Protein AF-A0A9E5FVY6-F1 (afdb_monomer)

Secondary structure (DSSP, 8-state):
---HHHHHHHHHHHHHHHHHHHHHHHHHS---TTS-HHHHHHHHHHHHHHHHHHHHT----TTT-HHHHHHHHHHHHHHHH-----SSHHHHHHHHHHHHHS-HHHHHHHHHHHH-

Foldseek 3Di:
DDDLVCLVVVVVVVVVVVVVVVVVCVVVPDPDDPPCPPVVVVVVVVVLVCQLCSQLQHDQDCVRCVVLVVLLVLLVCCLVPNQDDDPPRVVSVLSNVCSVPHDSSVSSSVVSNVVD

Sequence (116 aa):
MFDAALYGSVYVYFVFSITLISLFIYLNGSAGASAPNSYNKLMLWASALFIIFYLGTRPISGQYFVDMATYAYMFDQAVITGFHSSPDWAFAWLVEFMAKFFSVEFFFLACTALYI

Mean predicted aligned error: 6.19 Å

Structure (mmCIF, N/CA/C/O backbone):
data_AF-A0A9E5FVY6-F1
#
_entry.id   AF-A0A9E5FVY6-F1
#
loop_
_atom_site.group_PDB
_atom_site.id
_atom_site.type_symbol
_atom_site.label_atom_id
_atom_site.label_alt_id
_atom_site.label_comp_id
_atom_site.label_asym_id
_atom_site.label_entity_id
_atom_site.label_seq_id
_atom_site.pdbx_PDB_ins_code
_atom_site.Cartn_x
_atom_site.Cartn_y
_atom_site.Cartn_z
_atom_site.occupancy
_atom_site.B_iso_or_equiv
_atom_site.auth_seq_id
_atom_site.auth_comp_id
_atom_site.auth_asym_id
_atom_site.auth_atom_id
_atom_site.pdbx_PDB_model_num
ATOM 1 N N . MET A 1 1 ? -12.352 6.930 -3.612 1.00 62.69 1 MET A N 1
ATOM 2 C CA . MET A 1 1 ? -11.893 5.535 -3.443 1.00 62.69 1 MET A CA 1
ATOM 3 C C . MET A 1 1 ? -12.203 4.797 -4.737 1.00 62.69 1 MET A C 1
ATOM 5 O O . MET A 1 1 ? -13.301 4.994 -5.246 1.00 62.69 1 MET A O 1
ATOM 9 N N . PHE A 1 2 ? -11.250 4.068 -5.327 1.00 70.88 2 PHE A N 1
ATOM 10 C CA . PHE A 1 2 ? -11.523 3.275 -6.536 1.00 70.88 2 PHE A CA 1
ATOM 11 C C . PHE A 1 2 ? -12.458 2.108 -6.199 1.00 70.88 2 PHE A C 1
ATOM 13 O O . PHE A 1 2 ? -12.476 1.643 -5.059 1.00 70.88 2 PHE A O 1
ATOM 20 N N . ASP A 1 3 ? -13.221 1.634 -7.183 1.00 83.88 3 ASP A N 1
ATOM 21 C CA . ASP A 1 3 ? -14.002 0.406 -7.030 1.00 83.88 3 ASP A CA 1
ATOM 22 C C . ASP A 1 3 ? -13.054 -0.766 -6.732 1.00 83.88 3 ASP A C 1
ATOM 24 O O . ASP A 1 3 ? -12.051 -0.952 -7.426 1.00 83.88 3 ASP A O 1
ATOM 28 N N . ALA A 1 4 ? -13.371 -1.551 -5.700 1.00 84.69 4 ALA A N 1
ATOM 29 C CA . ALA A 1 4 ? -12.597 -2.714 -5.280 1.00 84.69 4 ALA A CA 1
ATOM 30 C C . ALA A 1 4 ? -12.354 -3.694 -6.439 1.00 84.69 4 ALA A C 1
ATOM 32 O O . ALA A 1 4 ? -11.264 -4.258 -6.547 1.00 84.69 4 ALA A O 1
ATOM 33 N N . ALA A 1 5 ? -13.321 -3.830 -7.353 1.00 87.69 5 ALA A N 1
ATOM 34 C CA . ALA A 1 5 ? -13.202 -4.697 -8.522 1.00 87.69 5 ALA A CA 1
ATOM 35 C C . ALA A 1 5 ? -12.109 -4.241 -9.512 1.00 87.69 5 ALA A C 1
ATOM 37 O O . ALA A 1 5 ? -11.542 -5.063 -10.232 1.00 87.69 5 ALA A O 1
ATOM 38 N N . LEU A 1 6 ? -11.775 -2.946 -9.544 1.00 89.56 6 LEU A N 1
ATOM 39 C CA . LEU A 1 6 ? -10.790 -2.385 -10.475 1.00 89.56 6 LEU A CA 1
ATOM 40 C C . LEU A 1 6 ? -9.344 -2.532 -9.993 1.00 89.56 6 LEU A C 1
ATOM 42 O O . LEU A 1 6 ? -8.427 -2.419 -10.808 1.00 89.56 6 LEU A O 1
ATOM 46 N N . TYR A 1 7 ? -9.118 -2.809 -8.705 1.00 89.25 7 TYR A N 1
ATOM 47 C CA . TYR A 1 7 ? -7.771 -2.922 -8.138 1.00 89.25 7 TYR A CA 1
ATOM 48 C C . TYR A 1 7 ? -6.946 -3.990 -8.864 1.00 89.25 7 TYR A C 1
ATOM 50 O O . TYR A 1 7 ? -5.839 -3.703 -9.321 1.00 89.25 7 TYR A O 1
ATOM 58 N N . GLY A 1 8 ? -7.512 -5.184 -9.075 1.00 89.00 8 GLY A N 1
ATOM 59 C CA . GLY A 1 8 ? -6.837 -6.263 -9.803 1.00 89.00 8 GLY A CA 1
ATOM 60 C C . GLY A 1 8 ? -6.352 -5.826 -11.190 1.00 89.00 8 GLY A C 1
ATOM 61 O O . GLY A 1 8 ? -5.183 -6.016 -11.525 1.00 89.00 8 GLY A O 1
ATOM 62 N N . SER A 1 9 ? -7.215 -5.160 -11.959 1.00 92.81 9 SER A N 1
ATOM 63 C CA . SER A 1 9 ? -6.871 -4.641 -13.288 1.00 92.81 9 SER A CA 1
ATOM 64 C C . SER A 1 9 ? -5.776 -3.576 -13.228 1.00 92.81 9 SER A C 1
ATOM 66 O O . SER A 1 9 ? -4.823 -3.637 -14.003 1.00 92.81 9 SER A O 1
ATOM 68 N N . VAL A 1 10 ? -5.864 -2.629 -12.286 1.00 91.81 10 VAL A N 1
ATOM 69 C CA . VAL A 1 10 ? -4.852 -1.575 -12.094 1.00 91.81 10 VAL A CA 1
ATOM 70 C C . VAL A 1 10 ? -3.480 -2.178 -11.790 1.00 91.81 10 VAL A C 1
ATOM 72 O O . VAL A 1 10 ? -2.486 -1.770 -12.390 1.00 91.81 10 VAL A O 1
ATOM 75 N N . TYR A 1 11 ? -3.421 -3.184 -10.914 1.00 91.94 11 TYR A N 1
ATOM 76 C CA . TYR A 1 11 ? -2.178 -3.889 -10.604 1.00 91.94 11 TYR A CA 1
ATOM 77 C C . TYR A 1 11 ? -1.583 -4.577 -11.835 1.00 91.94 11 TYR A C 1
ATOM 79 O O . TYR A 1 11 ? -0.399 -4.401 -12.126 1.00 91.94 11 TYR A O 1
ATOM 87 N N . VAL A 1 12 ? -2.400 -5.317 -12.591 1.00 93.88 12 VAL A N 1
ATOM 88 C CA . VAL A 1 12 ? -1.933 -6.015 -13.797 1.00 93.88 12 VAL A CA 1
ATOM 89 C C . VAL A 1 12 ? -1.418 -5.023 -14.836 1.00 93.88 12 VAL A C 1
ATOM 91 O O . VAL A 1 12 ? -0.328 -5.224 -15.367 1.00 93.88 12 VAL A O 1
ATOM 94 N N . TYR A 1 13 ? -2.139 -3.93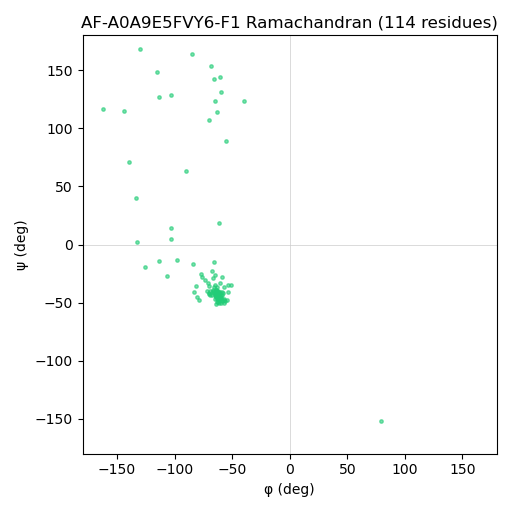0 -15.100 1.00 95.25 13 TYR A N 1
ATOM 95 C CA . TYR A 1 13 ? -1.691 -2.917 -16.059 1.00 95.25 13 TYR A CA 1
ATOM 96 C C . TYR A 1 13 ? -0.398 -2.228 -15.627 1.00 95.25 13 TYR A C 1
ATOM 98 O O . TYR A 1 13 ? 0.455 -1.957 -16.474 1.00 95.25 13 TYR A O 1
ATOM 106 N N . PHE A 1 14 ? -0.208 -1.991 -14.330 1.00 93.88 14 PHE A N 1
ATOM 107 C CA . PHE A 1 14 ? 1.036 -1.438 -13.805 1.00 93.88 14 PHE A CA 1
ATOM 108 C C . PHE A 1 14 ? 2.223 -2.389 -14.022 1.00 93.88 14 PHE A C 1
ATOM 110 O O . PHE A 1 14 ? 3.225 -1.997 -14.623 1.00 93.88 14 PHE A O 1
ATOM 117 N N . VAL A 1 15 ? 2.091 -3.657 -13.619 1.00 93.81 15 VAL A N 1
ATOM 118 C CA . VAL A 1 15 ? 3.139 -4.679 -13.807 1.00 93.81 15 VAL A CA 1
ATOM 119 C C . VAL A 1 15 ? 3.438 -4.895 -15.291 1.00 93.81 15 VAL A C 1
ATOM 121 O O . VAL A 1 15 ? 4.601 -4.969 -15.696 1.00 93.81 15 VAL A O 1
ATOM 124 N N . PHE A 1 16 ? 2.398 -4.942 -16.124 1.00 95.69 16 PHE A N 1
ATOM 125 C CA . PHE A 1 16 ? 2.541 -5.076 -17.569 1.00 95.69 16 PHE A CA 1
ATOM 126 C C . PHE A 1 16 ? 3.285 -3.883 -18.177 1.00 95.69 16 PHE A C 1
ATOM 128 O O . PHE A 1 16 ? 4.194 -4.074 -18.983 1.00 95.69 16 PHE A O 1
ATOM 135 N N . SER A 1 17 ? 2.984 -2.661 -17.731 1.00 93.00 17 SER A N 1
ATOM 136 C CA . SER A 1 17 ? 3.687 -1.449 -18.171 1.00 93.00 17 SER A CA 1
ATOM 137 C C . SER A 1 17 ? 5.170 -1.486 -17.796 1.00 93.00 17 SER A C 1
ATOM 139 O O . SER A 1 17 ? 6.015 -1.252 -18.657 1.00 93.00 17 SER A O 1
ATOM 141 N N . ILE A 1 18 ? 5.511 -1.857 -16.554 1.00 91.69 18 ILE A N 1
ATOM 142 C CA . ILE A 1 18 ? 6.913 -2.040 -16.128 1.00 91.69 18 ILE A CA 1
ATOM 143 C C . ILE A 1 18 ? 7.614 -3.085 -16.998 1.00 91.69 18 ILE A C 1
ATOM 145 O O . ILE A 1 18 ? 8.760 -2.888 -17.404 1.00 91.69 18 ILE A O 1
ATOM 149 N N . THR A 1 19 ? 6.929 -4.185 -17.306 1.00 91.88 19 THR A N 1
ATOM 150 C CA . THR A 1 19 ? 7.472 -5.258 -18.145 1.00 91.88 19 THR A CA 1
ATOM 151 C C . THR A 1 19 ? 7.765 -4.760 -19.560 1.00 91.88 19 THR A C 1
ATOM 153 O O . THR A 1 19 ? 8.868 -4.971 -20.059 1.00 91.88 19 THR A O 1
ATOM 156 N N . LEU A 1 20 ? 6.829 -4.040 -20.188 1.00 93.56 20 LEU A N 1
ATOM 157 C CA . LEU A 1 20 ? 7.017 -3.469 -21.525 1.00 93.56 20 LEU A CA 1
ATOM 158 C C . LEU A 1 20 ? 8.128 -2.417 -21.563 1.00 93.56 20 LEU A C 1
ATOM 160 O O . LEU A 1 20 ? 8.928 -2.423 -22.495 1.00 93.56 20 LEU A O 1
ATOM 164 N N . ILE A 1 21 ? 8.213 -1.545 -20.555 1.00 89.31 21 ILE A N 1
ATOM 165 C CA . ILE A 1 21 ? 9.283 -0.542 -20.449 1.00 89.31 21 ILE A CA 1
ATOM 166 C C . ILE A 1 21 ? 10.637 -1.236 -20.284 1.00 89.31 21 ILE A C 1
ATOM 168 O O . ILE A 1 21 ? 11.597 -0.892 -20.970 1.00 89.31 21 ILE A O 1
ATOM 172 N N . SER A 1 22 ? 10.708 -2.257 -19.430 1.00 87.00 22 SER A N 1
ATOM 173 C CA . SER A 1 22 ? 11.935 -3.027 -19.209 1.00 87.00 22 SER A CA 1
ATOM 174 C C . SER A 1 22 ? 12.366 -3.769 -20.474 1.00 87.00 22 SER A C 1
ATOM 176 O O . SER A 1 22 ? 13.547 -3.756 -20.816 1.00 87.00 22 SER A O 1
ATOM 178 N N . LEU A 1 23 ? 11.415 -4.351 -21.211 1.00 88.31 23 LEU A N 1
ATOM 179 C CA . LEU A 1 23 ? 11.666 -4.976 -22.508 1.00 88.31 23 LEU A CA 1
ATOM 180 C C . LEU A 1 23 ? 12.138 -3.948 -23.542 1.00 88.31 23 LEU A C 1
ATOM 182 O O . LEU A 1 23 ? 13.113 -4.194 -24.243 1.00 88.31 23 LEU A O 1
ATOM 186 N N . PHE A 1 24 ? 11.491 -2.787 -23.627 1.00 87.69 24 PHE A N 1
ATOM 187 C CA . PHE A 1 24 ? 11.888 -1.721 -24.544 1.00 87.69 24 PHE A CA 1
ATOM 188 C C . PHE A 1 24 ? 13.318 -1.246 -24.265 1.00 87.69 24 PHE A C 1
ATOM 190 O O . PHE A 1 24 ? 14.119 -1.138 -25.193 1.00 87.69 24 PHE A O 1
ATOM 197 N N . ILE A 1 25 ? 13.664 -1.014 -22.997 1.00 84.25 25 ILE A N 1
ATOM 198 C CA . ILE A 1 25 ? 15.019 -0.627 -22.584 1.00 84.25 25 ILE A CA 1
ATOM 199 C C . ILE A 1 25 ? 16.020 -1.734 -22.904 1.00 84.25 25 ILE A C 1
ATOM 201 O O . ILE A 1 25 ? 17.105 -1.435 -23.390 1.00 84.25 25 ILE A O 1
ATOM 205 N N . TYR A 1 26 ? 15.656 -2.999 -22.690 1.00 83.25 26 TYR A N 1
ATOM 206 C CA . TYR A 1 26 ? 16.496 -4.141 -23.047 1.00 83.25 26 TYR A CA 1
ATOM 207 C C . TYR A 1 26 ? 16.753 -4.238 -24.560 1.00 83.25 26 TYR A C 1
ATOM 209 O O . TYR A 1 26 ? 17.875 -4.502 -24.976 1.00 83.25 26 TYR A O 1
ATOM 217 N N . LEU A 1 27 ? 15.735 -3.999 -25.392 1.00 85.12 27 LEU A N 1
ATOM 218 C CA . LEU A 1 27 ? 15.856 -4.071 -26.852 1.00 85.12 27 LEU A CA 1
ATOM 219 C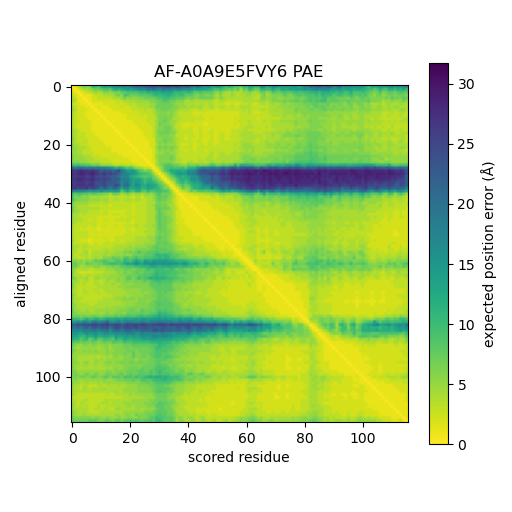 C . LEU A 1 27 ? 16.626 -2.882 -27.453 1.00 85.12 27 LEU A C 1
ATOM 221 O O . LEU A 1 27 ? 17.277 -3.044 -28.481 1.00 85.12 27 LEU A O 1
ATOM 225 N N . ASN A 1 28 ? 16.553 -1.697 -26.835 1.00 82.38 28 ASN A N 1
ATOM 226 C CA . ASN A 1 28 ? 17.205 -0.470 -27.321 1.00 82.38 28 ASN A CA 1
ATOM 227 C C . ASN A 1 28 ? 18.549 -0.169 -26.633 1.00 82.38 28 ASN A C 1
ATOM 229 O O . ASN A 1 28 ? 19.291 0.702 -27.086 1.00 82.38 28 ASN A O 1
ATOM 233 N N . GLY A 1 29 ? 18.855 -0.843 -25.524 1.00 69.88 29 GLY A N 1
ATOM 234 C CA . GLY A 1 29 ? 20.022 -0.606 -24.682 1.00 69.88 29 GLY A CA 1
ATOM 235 C C . GLY A 1 29 ? 20.989 -1.783 -24.714 1.00 69.88 29 GLY A C 1
ATOM 236 O O . GLY A 1 29 ? 20.612 -2.920 -24.455 1.00 69.88 29 GLY A O 1
ATOM 237 N N . SER A 1 30 ? 22.251 -1.486 -25.022 1.00 56.22 30 SER A N 1
ATOM 238 C CA . SER A 1 30 ? 23.365 -2.423 -25.173 1.00 56.22 30 SER A CA 1
ATOM 239 C C . SER A 1 30 ? 23.372 -3.546 -24.132 1.00 56.22 30 SER A C 1
ATOM 241 O O . SER A 1 30 ? 23.469 -3.293 -22.931 1.00 56.22 30 SER A O 1
ATOM 243 N N . ALA A 1 31 ? 23.369 -4.794 -24.607 1.00 54.94 31 ALA A N 1
ATOM 244 C CA . ALA A 1 31 ? 23.772 -5.969 -23.845 1.00 54.94 31 ALA A CA 1
ATOM 245 C C . ALA A 1 31 ? 25.199 -5.763 -23.296 1.00 54.94 31 ALA A C 1
ATOM 247 O O . ALA A 1 31 ? 26.192 -6.050 -23.959 1.00 54.94 31 ALA A O 1
ATOM 248 N N . GLY A 1 32 ? 25.314 -5.186 -22.103 1.00 52.38 32 GLY A N 1
ATOM 249 C CA . GLY A 1 32 ? 26.587 -4.822 -21.494 1.00 52.38 32 GLY A CA 1
ATOM 250 C C . GLY A 1 32 ? 26.395 -4.612 -20.001 1.00 52.38 32 GLY A C 1
ATOM 251 O O . GLY A 1 32 ? 25.645 -3.736 -19.579 1.00 52.38 32 GLY A O 1
ATOM 252 N N . ALA A 1 33 ? 27.052 -5.458 -19.213 1.00 55.00 33 ALA A N 1
ATOM 253 C CA . ALA A 1 33 ? 26.804 -5.778 -17.805 1.00 55.00 33 ALA A CA 1
ATOM 254 C C . ALA A 1 33 ? 26.930 -4.634 -16.765 1.00 55.00 33 ALA A C 1
ATOM 256 O O . ALA A 1 33 ? 27.067 -4.904 -15.575 1.00 55.00 33 ALA A O 1
ATOM 257 N N . SER A 1 34 ? 26.879 -3.363 -17.163 1.00 54.91 34 SER A N 1
ATOM 258 C CA . SER A 1 34 ? 27.137 -2.211 -16.286 1.00 54.91 34 SER A CA 1
ATOM 259 C C . SER A 1 34 ? 26.105 -1.075 -16.383 1.00 54.91 34 SER A C 1
ATOM 261 O O . SER A 1 34 ? 26.238 -0.081 -15.670 1.00 54.91 34 SER A O 1
ATOM 263 N N . ALA A 1 35 ? 25.051 -1.213 -17.202 1.00 55.91 35 ALA A N 1
ATOM 264 C CA . ALA A 1 35 ? 24.203 -0.089 -17.611 1.00 55.91 35 ALA A CA 1
ATOM 265 C C . ALA A 1 35 ? 22.808 0.123 -16.964 1.00 55.91 35 ALA A C 1
ATOM 267 O O . ALA A 1 35 ? 22.182 1.091 -17.387 1.00 55.91 35 ALA A O 1
ATOM 268 N N . PRO A 1 36 ? 22.276 -0.599 -15.943 1.00 65.12 36 PRO A N 1
ATOM 269 C CA . PRO A 1 36 ? 21.014 -0.104 -15.370 1.00 65.12 36 PRO A CA 1
ATOM 270 C C . PRO A 1 36 ? 20.939 -0.051 -13.844 1.00 65.12 36 PRO A C 1
ATOM 272 O O . PRO A 1 36 ? 19.878 -0.299 -13.287 1.00 65.12 36 PRO A O 1
ATOM 275 N N . ASN A 1 37 ? 21.993 0.356 -13.128 1.00 72.12 37 ASN A N 1
ATOM 276 C CA . ASN A 1 37 ? 21.826 0.615 -11.688 1.00 72.12 37 ASN A CA 1
ATOM 277 C C . ASN A 1 37 ? 20.821 1.761 -11.432 1.00 72.12 37 ASN A C 1
ATOM 279 O O . ASN A 1 37 ? 19.953 1.651 -10.573 1.00 72.12 37 ASN A O 1
ATOM 283 N N . SER A 1 38 ? 20.878 2.843 -12.216 1.00 81.31 38 SER A N 1
ATOM 284 C CA . SER A 1 38 ? 19.969 3.987 -12.048 1.00 81.31 38 SER A CA 1
ATOM 285 C C . SER A 1 38 ? 18.527 3.669 -12.451 1.00 81.31 38 SER A C 1
ATOM 287 O O . SER A 1 38 ? 17.609 4.042 -11.726 1.00 81.31 38 SER A O 1
ATOM 289 N N . TYR A 1 39 ? 18.318 2.943 -13.558 1.00 83.56 39 TYR A N 1
ATOM 290 C CA . TYR A 1 39 ? 16.977 2.505 -13.967 1.00 83.56 39 TYR A CA 1
ATOM 291 C C . TYR A 1 39 ? 16.377 1.530 -12.952 1.00 83.56 39 TYR A C 1
ATOM 293 O O . TYR A 1 39 ? 15.253 1.739 -12.506 1.00 83.56 39 TYR A O 1
ATOM 301 N N . ASN A 1 40 ? 17.141 0.525 -12.511 1.00 84.38 40 ASN A N 1
ATOM 302 C CA . ASN A 1 40 ? 16.660 -0.441 -11.525 1.00 84.38 40 ASN A CA 1
ATOM 303 C C . ASN A 1 40 ? 16.321 0.238 -10.195 1.00 84.38 40 ASN A C 1
ATOM 305 O O . ASN A 1 40 ? 15.279 -0.052 -9.618 1.00 84.38 40 ASN A O 1
ATOM 309 N N . LYS A 1 41 ? 17.147 1.187 -9.733 1.00 88.94 41 LYS A N 1
ATOM 310 C CA . LYS A 1 41 ? 16.842 1.998 -8.545 1.00 88.94 41 LYS A CA 1
ATOM 311 C C . LYS A 1 41 ? 15.565 2.816 -8.725 1.00 88.94 41 LYS A C 1
ATOM 313 O O . LYS A 1 41 ? 14.735 2.828 -7.823 1.00 88.94 41 LYS A O 1
ATOM 318 N N . LEU A 1 42 ? 15.393 3.474 -9.872 1.00 88.94 42 LEU A N 1
ATOM 319 C CA . LEU A 1 42 ? 14.187 4.252 -10.160 1.00 88.94 42 LEU A CA 1
ATOM 320 C C . LEU A 1 42 ? 12.940 3.361 -10.176 1.00 88.94 42 LEU A C 1
ATOM 322 O O . LEU A 1 42 ? 11.950 3.704 -9.540 1.00 88.94 42 LEU A O 1
ATOM 326 N N . MET A 1 43 ? 12.989 2.216 -10.861 1.00 89.62 43 MET A N 1
ATOM 327 C CA . MET A 1 43 ? 11.867 1.276 -10.925 1.00 89.62 43 MET A CA 1
ATOM 328 C C . MET A 1 43 ? 11.563 0.645 -9.573 1.00 89.62 43 MET A C 1
ATOM 330 O O . MET A 1 43 ? 10.392 0.459 -9.253 1.00 89.62 43 MET A O 1
ATOM 334 N N . LEU A 1 44 ? 12.585 0.361 -8.763 1.00 91.12 44 LEU A N 1
ATOM 335 C CA . LEU A 1 44 ? 12.411 -0.135 -7.401 1.00 91.12 44 LEU A CA 1
ATOM 336 C C . LEU A 1 44 ? 11.660 0.888 -6.546 1.00 91.12 44 LEU A C 1
ATOM 338 O O . LEU A 1 44 ? 10.636 0.546 -5.962 1.00 91.12 44 LEU A O 1
ATOM 342 N N . TRP A 1 45 ? 12.096 2.150 -6.540 1.00 92.88 45 TRP A N 1
ATOM 343 C CA . TRP A 1 45 ? 11.413 3.208 -5.790 1.00 92.88 45 TRP A CA 1
ATOM 344 C C . TRP A 1 45 ? 10.012 3.508 -6.328 1.00 92.88 45 TRP A C 1
ATOM 346 O O . TRP A 1 45 ? 9.080 3.662 -5.542 1.00 92.88 45 TRP A O 1
ATOM 356 N N . ALA A 1 46 ? 9.837 3.549 -7.651 1.00 92.31 46 ALA A N 1
ATOM 357 C CA . ALA A 1 46 ? 8.531 3.753 -8.273 1.00 92.31 46 ALA A CA 1
ATOM 358 C C . ALA A 1 46 ? 7.558 2.618 -7.927 1.00 92.31 46 ALA A C 1
ATOM 360 O O . ALA A 1 46 ? 6.399 2.881 -7.614 1.00 92.31 46 ALA A O 1
ATOM 361 N N . SER A 1 47 ? 8.035 1.371 -7.926 1.00 93.19 47 SER A N 1
ATOM 362 C CA . SER A 1 47 ? 7.235 0.204 -7.546 1.00 93.19 47 SER A CA 1
ATOM 363 C C . SER A 1 47 ? 6.914 0.208 -6.057 1.00 93.19 47 SER A C 1
ATOM 365 O O . SER A 1 47 ? 5.765 -0.019 -5.702 1.00 93.19 47 SER A O 1
ATOM 367 N N . ALA A 1 48 ? 7.882 0.518 -5.190 1.00 93.62 48 ALA A N 1
ATOM 368 C CA . ALA A 1 48 ? 7.659 0.607 -3.749 1.00 93.62 48 ALA A CA 1
ATOM 369 C C . ALA A 1 48 ? 6.606 1.673 -3.418 1.00 93.62 48 ALA A C 1
ATOM 371 O O . ALA A 1 48 ? 5.618 1.374 -2.752 1.00 93.62 48 ALA A O 1
ATOM 372 N N . LEU A 1 49 ? 6.751 2.887 -3.961 1.00 94.44 49 LEU A N 1
ATOM 373 C CA . LEU A 1 49 ? 5.767 3.955 -3.777 1.00 94.44 49 LEU A CA 1
ATOM 374 C C . LEU A 1 49 ? 4.401 3.564 -4.340 1.00 94.44 49 LEU A C 1
ATOM 376 O O . LEU A 1 49 ? 3.395 3.725 -3.651 1.00 94.44 49 LEU A O 1
ATOM 380 N N . PHE A 1 50 ? 4.353 3.013 -5.557 1.00 94.25 50 PHE A N 1
ATOM 381 C CA . PHE A 1 50 ? 3.101 2.537 -6.137 1.00 94.25 50 PHE A CA 1
ATOM 382 C C . PHE A 1 50 ? 2.431 1.512 -5.229 1.00 94.25 50 PHE A C 1
ATOM 384 O O . PHE A 1 50 ? 1.255 1.671 -4.934 1.00 94.25 50 PHE A O 1
ATOM 391 N N . ILE A 1 51 ? 3.161 0.502 -4.750 1.00 92.88 51 ILE A N 1
ATOM 392 C CA . ILE A 1 51 ? 2.619 -0.551 -3.892 1.00 92.88 51 ILE A CA 1
ATOM 393 C C . ILE A 1 51 ? 2.130 0.029 -2.563 1.00 92.88 51 ILE A C 1
ATOM 395 O O . ILE A 1 51 ? 1.025 -0.315 -2.152 1.00 92.88 51 ILE A O 1
ATOM 399 N N . ILE A 1 52 ? 2.882 0.939 -1.935 1.00 93.56 52 ILE A N 1
ATOM 400 C CA . ILE A 1 52 ? 2.484 1.587 -0.677 1.00 93.56 52 ILE A CA 1
ATOM 401 C C . ILE A 1 52 ? 1.138 2.297 -0.834 1.00 93.56 52 ILE A C 1
ATOM 403 O O . ILE A 1 52 ? 0.218 2.053 -0.055 1.00 93.56 52 ILE A O 1
ATOM 407 N N . PHE A 1 53 ? 0.980 3.124 -1.867 1.00 91.94 53 PHE A N 1
ATOM 408 C CA . PHE A 1 53 ? -0.289 3.813 -2.101 1.00 91.94 53 PHE A CA 1
ATOM 409 C C . PHE A 1 53 ? -1.382 2.860 -2.589 1.00 91.94 53 PHE A C 1
ATOM 411 O O . PHE A 1 53 ? -2.524 2.955 -2.149 1.00 91.94 53 PHE A O 1
ATOM 418 N N . TYR A 1 54 ? -1.055 1.915 -3.464 1.00 91.69 54 TYR A N 1
ATOM 419 C CA . TYR A 1 54 ? -2.010 0.978 -4.047 1.00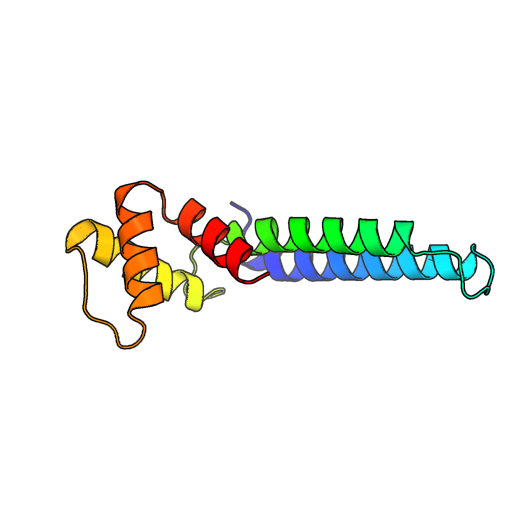 91.69 54 TYR A CA 1
ATOM 420 C C . TYR A 1 54 ? -2.585 0.003 -3.015 1.00 91.69 54 TYR A C 1
ATOM 422 O O . TYR A 1 54 ? -3.775 -0.287 -3.066 1.00 91.69 54 TYR A O 1
ATOM 430 N N . LEU A 1 55 ? -1.780 -0.512 -2.084 1.00 90.06 55 LEU A N 1
ATOM 431 C CA . LEU A 1 55 ? -2.246 -1.345 -0.971 1.00 90.06 55 LEU A CA 1
ATOM 432 C C . LEU A 1 55 ? -2.864 -0.489 0.137 1.00 90.06 55 LEU A C 1
ATOM 434 O O . LEU A 1 55 ? -3.970 -0.787 0.584 1.00 90.06 55 LEU A O 1
ATOM 438 N N . GLY A 1 56 ? -2.186 0.589 0.535 1.00 88.69 56 GLY A N 1
ATOM 439 C CA . GLY A 1 56 ? -2.574 1.420 1.674 1.00 88.69 56 GLY A CA 1
ATOM 440 C C . GLY A 1 56 ? -3.871 2.201 1.479 1.00 88.69 56 GLY A C 1
ATOM 441 O O . GLY A 1 56 ? -4.521 2.545 2.456 1.00 88.69 56 GLY A O 1
ATOM 442 N N . THR A 1 57 ? -4.285 2.454 0.233 1.00 88.56 57 THR A N 1
ATOM 443 C CA . THR A 1 57 ? -5.545 3.157 -0.081 1.00 88.56 57 THR A CA 1
ATOM 444 C C . THR A 1 57 ? -6.668 2.225 -0.541 1.00 88.56 57 THR A C 1
ATOM 446 O O . THR A 1 57 ? -7.659 2.690 -1.111 1.00 88.56 57 THR A O 1
ATOM 449 N N . ARG A 1 58 ? -6.5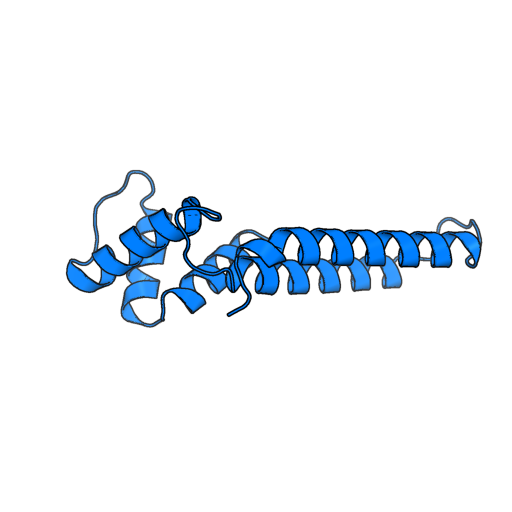28 0.905 -0.353 1.00 89.31 58 ARG A N 1
ATOM 450 C CA . ARG A 1 58 ? -7.584 -0.051 -0.717 1.00 89.31 58 ARG A CA 1
ATOM 451 C C . ARG A 1 58 ? -8.874 0.224 0.053 1.00 89.31 58 ARG A C 1
ATOM 453 O O . ARG A 1 58 ? -8.819 0.569 1.231 1.00 89.31 58 ARG A O 1
ATOM 460 N N . PRO A 1 59 ? -10.039 0.018 -0.582 1.00 88.19 59 PRO A N 1
ATOM 461 C CA . PRO A 1 59 ? -11.306 0.089 0.114 1.00 88.19 59 PRO A CA 1
ATOM 462 C C . PRO A 1 59 ? -11.415 -1.033 1.146 1.00 88.19 59 PRO A C 1
ATOM 464 O O . PRO A 1 59 ? -11.028 -2.174 0.886 1.00 88.19 59 PRO A O 1
ATOM 467 N N . ILE A 1 60 ? -12.016 -0.729 2.293 1.00 86.19 60 ILE A N 1
ATOM 468 C CA . ILE A 1 60 ? -12.386 -1.748 3.275 1.00 86.19 60 ILE A CA 1
ATOM 469 C C . ILE A 1 60 ? -13.544 -2.551 2.679 1.00 86.19 60 ILE A C 1
ATOM 471 O O . ILE A 1 60 ? -14.662 -2.055 2.544 1.00 86.19 60 ILE A O 1
ATOM 475 N N . SER A 1 61 ? -13.270 -3.786 2.264 1.00 84.44 61 SER A N 1
ATOM 476 C CA . SER A 1 61 ? -14.270 -4.663 1.659 1.00 84.44 61 SER A CA 1
ATOM 477 C C . SER A 1 61 ? -14.029 -6.104 2.073 1.00 84.44 61 SER A C 1
ATOM 479 O O . SER A 1 61 ? -13.048 -6.707 1.657 1.00 84.44 61 SER A O 1
ATOM 481 N N . GLY A 1 62 ? -14.964 -6.694 2.819 1.00 78.69 62 GLY A N 1
ATOM 482 C CA . GLY A 1 62 ? -14.888 -8.110 3.194 1.00 78.69 62 GLY A CA 1
ATOM 483 C C . GLY A 1 62 ? -15.002 -9.082 2.011 1.00 78.69 62 GLY A C 1
ATOM 484 O O . GLY A 1 62 ? -14.652 -10.245 2.155 1.00 78.69 62 GLY A O 1
ATOM 485 N N . GLN A 1 63 ? -15.460 -8.621 0.841 1.00 84.56 63 GLN A N 1
ATOM 486 C CA . GLN A 1 63 ? -15.570 -9.448 -0.364 1.00 84.56 63 GLN A CA 1
ATOM 487 C C . GLN A 1 63 ? -14.245 -9.546 -1.133 1.00 84.56 63 GLN A C 1
ATOM 489 O O . GLN A 1 63 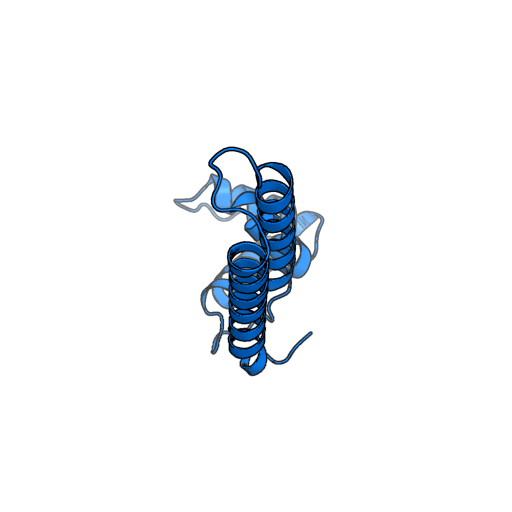? -13.913 -10.613 -1.640 1.00 84.56 63 GLN A O 1
ATOM 494 N N . TYR A 1 64 ? -13.507 -8.437 -1.245 1.00 82.56 64 TYR A N 1
ATOM 495 C CA . TYR A 1 64 ? -12.286 -8.359 -2.060 1.00 82.56 64 TYR A CA 1
ATOM 496 C C . TYR A 1 64 ? -11.003 -8.319 -1.223 1.00 82.56 64 TYR A C 1
ATOM 498 O O . TYR A 1 64 ? -9.948 -8.745 -1.689 1.00 82.56 64 TYR A O 1
ATOM 506 N N . PHE A 1 65 ? -11.084 -7.814 0.008 1.00 88.62 65 PHE A N 1
ATOM 507 C CA . PHE A 1 65 ? -9.950 -7.540 0.886 1.00 88.62 65 PHE A CA 1
ATOM 508 C C . PHE A 1 65 ? -10.294 -7.931 2.332 1.00 88.62 65 PHE A C 1
ATOM 510 O O . PHE A 1 65 ? -10.482 -7.078 3.201 1.00 88.62 65 PHE A O 1
ATOM 517 N N . VAL A 1 66 ? -10.387 -9.240 2.581 1.00 87.56 66 VAL A N 1
ATOM 518 C CA . VAL A 1 66 ? -10.771 -9.815 3.887 1.00 87.56 66 VAL A CA 1
ATOM 519 C C . VAL A 1 66 ? -9.899 -9.283 5.031 1.00 87.56 66 VAL A C 1
ATOM 521 O O . VAL A 1 66 ? -10.418 -8.922 6.088 1.00 87.56 66 VAL A O 1
ATOM 524 N N . ASP A 1 67 ? -8.592 -9.156 4.802 1.00 87.06 67 ASP A N 1
ATOM 525 C CA . ASP A 1 67 ? -7.657 -8.646 5.810 1.00 87.06 67 ASP A CA 1
ATOM 526 C C . ASP A 1 67 ? -7.958 -7.188 6.176 1.00 87.06 67 ASP A C 1
ATOM 528 O O . ASP A 1 67 ? -7.958 -6.833 7.353 1.00 87.06 67 ASP A O 1
ATOM 532 N N . MET A 1 68 ? -8.329 -6.355 5.194 1.00 89.69 68 MET A N 1
ATOM 533 C CA . MET A 1 68 ? -8.723 -4.966 5.454 1.00 89.69 68 MET A CA 1
ATOM 534 C C . MET A 1 68 ? -9.986 -4.900 6.312 1.00 89.69 68 MET A C 1
ATOM 536 O O . MET A 1 68 ? -10.072 -4.069 7.207 1.00 89.69 68 MET A O 1
ATOM 540 N N . ALA A 1 69 ? -10.961 -5.784 6.089 1.00 90.50 69 ALA A N 1
ATOM 541 C CA . ALA A 1 69 ? -12.156 -5.834 6.931 1.00 90.50 69 ALA A CA 1
ATOM 542 C C . ALA A 1 69 ? -11.822 -6.249 8.374 1.00 90.50 69 ALA A C 1
ATOM 544 O O . ALA A 1 69 ? -12.301 -5.629 9.323 1.00 90.50 69 ALA A O 1
ATOM 545 N N . THR A 1 70 ? -10.963 -7.256 8.537 1.00 90.62 70 THR A N 1
ATOM 546 C CA . THR A 1 70 ? -10.538 -7.751 9.855 1.00 90.62 70 THR A CA 1
ATOM 547 C C . THR A 1 70 ? -9.781 -6.680 10.636 1.00 90.62 70 THR A C 1
ATOM 549 O O . THR A 1 70 ? -10.114 -6.389 11.784 1.00 90.62 70 THR A O 1
ATOM 552 N N . TYR A 1 71 ? -8.789 -6.047 10.016 1.00 91.00 71 TYR A N 1
ATOM 553 C CA . TYR A 1 71 ? -7.983 -5.028 10.679 1.00 91.00 71 TYR A CA 1
ATOM 554 C C . TYR A 1 71 ? -8.751 -3.726 10.918 1.00 91.00 71 TYR A C 1
ATOM 556 O O . TYR A 1 71 ? -8.534 -3.095 11.948 1.00 91.00 71 TYR A O 1
ATOM 564 N N . ALA A 1 72 ? -9.681 -3.348 10.033 1.00 93.38 72 ALA A N 1
ATOM 565 C CA . ALA A 1 72 ? -10.578 -2.219 10.281 1.00 93.38 72 ALA A CA 1
ATOM 566 C C . ALA A 1 72 ? -11.458 -2.477 11.506 1.00 93.38 72 ALA A C 1
ATOM 568 O O . ALA A 1 72 ? -11.574 -1.617 12.371 1.00 93.38 72 ALA A O 1
ATOM 569 N N . TYR A 1 73 ? -11.999 -3.692 11.639 1.00 91.69 73 TYR A N 1
ATOM 570 C CA . TYR A 1 73 ? -12.746 -4.071 12.833 1.00 91.69 73 TYR A CA 1
ATOM 571 C C . TYR A 1 73 ? -11.882 -3.983 14.098 1.00 91.69 73 TYR A C 1
ATOM 573 O O . TYR A 1 73 ? -12.318 -3.411 15.093 1.00 91.69 73 TYR A O 1
ATOM 581 N N . MET A 1 74 ? -10.645 -4.491 14.070 1.00 91.31 74 MET A N 1
ATOM 582 C CA . MET A 1 74 ? -9.717 -4.370 15.205 1.00 91.31 74 MET A CA 1
ATOM 583 C C . MET A 1 74 ? -9.415 -2.907 15.553 1.00 91.31 74 MET A C 1
ATOM 585 O O . MET A 1 74 ? -9.370 -2.555 16.731 1.00 91.31 74 MET A O 1
ATOM 589 N N . PHE A 1 75 ? -9.231 -2.062 14.538 1.00 94.12 75 PHE A N 1
ATOM 590 C CA . PHE A 1 75 ? -9.009 -0.630 14.697 1.00 94.12 75 PHE A CA 1
ATOM 591 C C . PHE A 1 75 ? -10.211 0.052 15.358 1.00 94.12 75 PHE A C 1
ATOM 593 O O . PHE A 1 75 ? -10.049 0.725 16.373 1.00 94.12 75 PHE A O 1
ATOM 600 N N . ASP A 1 76 ? -11.424 -0.197 14.862 1.00 93.50 76 ASP A N 1
ATOM 601 C CA . ASP A 1 76 ? -12.658 0.353 15.429 1.00 93.50 76 ASP A CA 1
ATOM 602 C C . ASP A 1 76 ? -12.886 -0.126 16.868 1.00 93.50 76 ASP A C 1
ATOM 604 O O . ASP A 1 76 ? -13.274 0.656 17.740 1.00 93.50 76 ASP A O 1
ATOM 608 N N . GLN A 1 77 ? -12.594 -1.398 17.160 1.00 91.25 77 GLN A N 1
ATOM 609 C CA . GLN A 1 77 ? -12.638 -1.901 18.533 1.00 91.25 77 GLN A CA 1
ATOM 610 C C . GLN A 1 77 ? -11.636 -1.166 19.428 1.00 91.25 77 GLN A C 1
ATOM 612 O O . GLN A 1 77 ? -11.997 -0.790 20.545 1.00 91.25 77 GLN A O 1
ATOM 617 N N . ALA A 1 78 ? -10.418 -0.907 18.949 1.00 91.88 78 ALA A N 1
ATOM 618 C CA . ALA A 1 78 ? -9.405 -0.173 19.702 1.00 91.88 78 ALA A CA 1
ATOM 619 C C . ALA A 1 78 ? -9.808 1.288 19.967 1.00 91.88 78 ALA A C 1
ATOM 621 O O . ALA A 1 78 ? -9.539 1.797 21.055 1.00 91.88 78 ALA A O 1
ATOM 622 N N . VAL A 1 79 ? -10.512 1.939 19.031 1.00 92.12 79 VAL A N 1
ATOM 623 C CA . VAL A 1 79 ? -11.089 3.282 19.233 1.00 92.12 79 VAL A CA 1
ATOM 624 C C . VAL A 1 79 ? -12.129 3.275 20.360 1.00 92.12 79 VAL A C 1
ATOM 626 O O . VAL A 1 79 ? -12.152 4.189 21.184 1.00 92.12 79 VAL A O 1
ATOM 629 N N . ILE A 1 80 ? -12.992 2.255 20.412 1.00 91.06 80 ILE A N 1
ATOM 630 C CA . ILE A 1 80 ? -14.117 2.194 21.362 1.00 91.06 80 ILE A CA 1
ATOM 631 C C . ILE A 1 80 ? -13.675 1.724 22.752 1.00 91.06 80 ILE A C 1
ATOM 633 O O . ILE A 1 80 ? -14.110 2.267 23.766 1.00 91.06 80 ILE A O 1
ATOM 637 N N . THR A 1 81 ? -12.865 0.669 22.805 1.00 86.31 81 THR A N 1
ATOM 638 C CA . THR A 1 81 ? -12.604 -0.096 24.036 1.00 86.31 81 THR A CA 1
ATOM 639 C C . THR A 1 81 ? -11.166 0.021 24.540 1.00 86.31 81 THR A C 1
ATOM 641 O O . THR A 1 81 ? -10.907 -0.312 25.695 1.00 86.31 81 THR A O 1
ATOM 644 N N . GLY A 1 82 ? -10.239 0.529 23.721 1.00 79.69 82 GLY A N 1
ATOM 645 C CA . GLY A 1 82 ? -8.812 0.574 24.038 1.00 79.69 82 GLY A CA 1
ATOM 646 C C . GLY A 1 82 ? -8.097 -0.765 23.810 1.00 79.69 82 GLY A C 1
ATOM 647 O O . GLY A 1 82 ? -8.469 -1.546 22.935 1.00 79.69 82 GLY A O 1
ATOM 648 N N . PHE A 1 83 ? -7.019 -1.005 24.565 1.00 70.06 83 PHE A N 1
ATOM 649 C CA . PHE A 1 83 ? -6.134 -2.161 24.384 1.00 70.06 83 PHE A CA 1
ATOM 650 C C . PHE A 1 83 ? -6.827 -3.500 24.671 1.00 70.06 83 PHE A C 1
ATOM 652 O O . PHE A 1 83 ? -7.257 -3.761 25.797 1.00 70.06 83 PHE A O 1
ATOM 659 N N . HIS A 1 84 ? -6.813 -4.399 23.685 1.00 68.69 84 HIS A N 1
ATOM 660 C CA . HIS A 1 84 ? -7.101 -5.820 23.883 1.00 68.69 84 HIS A CA 1
ATOM 661 C C . HIS A 1 84 ? -5.803 -6.615 23.871 1.00 68.69 84 HIS A C 1
ATOM 663 O O . HIS A 1 84 ? -5.004 -6.511 22.940 1.00 68.69 84 HIS A O 1
ATOM 669 N N . SER A 1 85 ? -5.603 -7.439 24.901 1.00 73.12 85 SER A N 1
ATOM 670 C CA . SER A 1 85 ? -4.471 -8.361 24.944 1.00 73.12 85 SER A CA 1
ATOM 671 C C . SER A 1 85 ? -4.598 -9.369 23.799 1.00 73.12 85 SER A C 1
ATOM 673 O O . SER A 1 85 ? -5.527 -10.172 23.761 1.00 73.12 85 SER A O 1
ATOM 675 N N . SER A 1 86 ? -3.663 -9.290 22.853 1.00 81.94 86 SER A N 1
ATOM 676 C CA . SER A 1 86 ? -3.530 -10.194 21.711 1.00 81.94 86 SER A CA 1
ATOM 677 C C . SER A 1 86 ? -2.209 -10.961 21.824 1.00 81.94 86 SER A C 1
ATOM 679 O O . SER A 1 86 ? -1.232 -10.388 22.321 1.00 81.94 86 SER A O 1
ATOM 681 N N . PRO A 1 87 ? -2.132 -12.214 21.331 1.00 85.75 87 PRO A N 1
ATOM 682 C CA . PRO A 1 87 ? -0.856 -12.902 21.125 1.00 85.75 87 PRO A CA 1
ATOM 683 C C . PRO A 1 87 ? 0.137 -12.043 20.325 1.00 85.75 87 PRO A C 1
ATOM 685 O O . PRO A 1 87 ? 1.329 -12.017 20.632 1.00 85.75 87 PRO A O 1
ATOM 688 N N . ASP A 1 88 ? -0.381 -11.253 19.380 1.00 87.12 88 ASP A N 1
ATOM 689 C CA . ASP A 1 88 ? 0.378 -10.300 18.571 1.00 87.12 88 ASP A CA 1
ATOM 690 C C . ASP A 1 88 ? 0.429 -8.925 19.247 1.00 87.12 88 ASP A C 1
ATOM 692 O O . ASP A 1 88 ? -0.089 -7.925 18.742 1.00 87.12 88 ASP A O 1
ATOM 696 N N . TRP A 1 89 ? 1.048 -8.872 20.427 1.00 89.19 89 TRP A N 1
ATOM 697 C CA . TRP A 1 89 ? 1.055 -7.683 21.287 1.00 89.19 89 TRP A CA 1
ATOM 698 C C . TRP A 1 89 ? 1.619 -6.430 20.597 1.00 89.19 89 TRP A C 1
ATOM 700 O O . TRP A 1 89 ? 1.112 -5.335 20.821 1.00 89.19 89 TRP A O 1
ATOM 710 N N . ALA A 1 90 ? 2.637 -6.576 19.740 1.00 90.31 90 ALA A N 1
ATOM 711 C CA . ALA A 1 90 ? 3.254 -5.454 19.033 1.00 90.31 90 ALA A CA 1
ATOM 712 C C . ALA A 1 90 ? 2.306 -4.855 17.983 1.00 90.31 90 ALA A C 1
ATOM 714 O O . ALA A 1 90 ? 2.204 -3.635 17.859 1.00 90.31 90 ALA A O 1
ATOM 715 N N . PHE A 1 91 ? 1.575 -5.710 17.262 1.00 90.69 91 PHE A N 1
ATOM 716 C CA . PHE A 1 91 ? 0.566 -5.263 16.308 1.00 90.69 91 PHE A CA 1
ATOM 717 C C . PHE A 1 91 ? -0.645 -4.667 17.027 1.00 90.69 91 PHE A C 1
ATOM 719 O O . PHE A 1 91 ? -1.100 -3.594 16.652 1.00 90.69 91 PHE A O 1
ATOM 726 N N . ALA A 1 92 ? -1.115 -5.292 18.109 1.00 90.62 92 ALA A N 1
ATOM 727 C CA . ALA A 1 92 ? -2.195 -4.743 18.929 1.00 90.62 92 ALA A CA 1
ATOM 728 C C . ALA A 1 92 ? -1.838 -3.362 19.504 1.00 90.62 92 ALA A C 1
ATOM 730 O O . ALA A 1 92 ? -2.659 -2.448 19.465 1.00 90.62 92 ALA A O 1
ATOM 731 N N . TRP A 1 93 ? -0.596 -3.183 19.962 1.00 91.38 93 TRP A N 1
ATOM 732 C CA . TRP A 1 93 ? -0.092 -1.886 20.408 1.00 91.38 93 TRP A CA 1
ATOM 733 C C . TRP A 1 93 ? -0.044 -0.857 19.270 1.00 91.38 93 TRP A C 1
ATOM 735 O O . TRP A 1 93 ? -0.467 0.281 19.461 1.00 91.38 93 TRP A O 1
ATOM 745 N N . LEU A 1 94 ? 0.418 -1.247 18.076 1.00 92.88 94 LEU A N 1
ATOM 746 C CA . LEU A 1 94 ? 0.418 -0.373 16.897 1.00 92.88 94 LEU A CA 1
ATOM 747 C C . LEU A 1 94 ? -1.004 0.064 16.520 1.00 92.88 94 LEU A C 1
ATOM 749 O O . LEU A 1 94 ? -1.228 1.248 16.275 1.00 92.88 94 LEU A O 1
ATOM 753 N N . VAL A 1 95 ? -1.955 -0.875 16.488 1.00 93.75 95 VAL A N 1
ATOM 754 C CA . VAL A 1 95 ? -3.371 -0.606 16.198 1.00 93.75 95 VAL A CA 1
ATOM 755 C C . VAL A 1 95 ? -3.929 0.391 17.207 1.00 93.75 95 VAL A C 1
ATOM 757 O O . VAL A 1 95 ? -4.514 1.391 16.808 1.00 93.75 95 VAL A O 1
ATOM 760 N N . GLU A 1 96 ? -3.699 0.174 18.501 1.00 92.44 96 GLU A N 1
ATOM 761 C CA . GLU A 1 96 ? -4.176 1.072 19.554 1.00 92.44 96 GLU A CA 1
ATOM 762 C C . GLU A 1 96 ? -3.544 2.467 19.460 1.00 92.44 96 GLU A C 1
ATOM 764 O O . GLU A 1 96 ? -4.232 3.481 19.588 1.00 92.44 96 GLU A O 1
ATOM 769 N N . PHE A 1 97 ? -2.231 2.536 19.234 1.00 93.25 97 PHE A N 1
ATOM 770 C CA . PHE A 1 97 ? -1.536 3.804 19.053 1.00 93.25 97 PHE A CA 1
ATOM 771 C C . PHE A 1 97 ? -2.121 4.578 17.870 1.00 93.25 97 PHE A C 1
ATOM 773 O O . PHE A 1 97 ? -2.456 5.753 18.005 1.00 93.25 97 PHE A O 1
ATOM 780 N N . MET A 1 98 ? -2.300 3.914 16.729 1.00 95.31 98 MET A N 1
ATOM 781 C CA . MET A 1 98 ? -2.851 4.546 15.535 1.00 95.31 98 MET A CA 1
ATOM 782 C C . MET A 1 98 ? -4.320 4.944 15.720 1.00 95.31 98 MET A C 1
ATOM 784 O O . MET A 1 98 ? -4.693 6.044 15.322 1.00 95.31 98 MET A O 1
ATOM 788 N N . ALA A 1 99 ? -5.123 4.117 16.393 1.00 94.75 99 ALA A N 1
ATOM 789 C CA . ALA A 1 99 ? -6.531 4.379 16.699 1.00 94.75 99 ALA A CA 1
ATOM 790 C C . ALA A 1 99 ? -6.755 5.652 17.527 1.00 94.75 99 ALA A C 1
ATOM 792 O O . ALA A 1 99 ? -7.798 6.291 17.411 1.00 94.75 99 ALA A O 1
ATOM 793 N N . LYS A 1 100 ? -5.773 6.063 18.338 1.00 92.44 100 LYS A N 1
ATOM 794 C CA . LYS A 1 100 ? -5.862 7.286 19.154 1.00 92.44 100 LYS A CA 1
ATOM 795 C C . LYS A 1 100 ? -5.658 8.575 18.363 1.00 92.44 100 LYS A C 1
ATOM 797 O O . LYS A 1 100 ? -6.147 9.620 18.789 1.00 92.44 100 LYS A O 1
ATOM 802 N N . PHE A 1 101 ? -4.901 8.529 17.267 1.00 93.1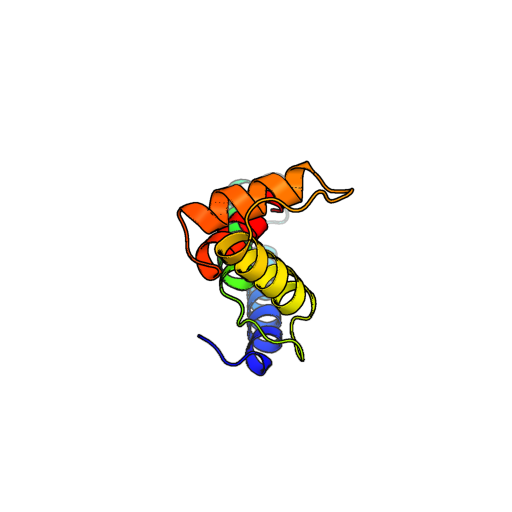9 101 PHE A N 1
ATOM 803 C CA . PHE A 1 101 ? -4.389 9.740 16.612 1.00 93.19 101 PHE A CA 1
ATOM 804 C C . PHE A 1 101 ? -4.722 9.842 15.124 1.00 93.19 101 PHE A C 1
ATOM 806 O O . PHE A 1 101 ? -4.662 10.938 14.567 1.00 93.19 101 PHE A O 1
ATOM 813 N N . PHE A 1 102 ? -5.055 8.732 14.473 1.00 94.88 102 PHE A N 1
ATOM 814 C CA . PHE A 1 102 ? -5.169 8.646 13.023 1.00 94.88 102 PHE A CA 1
ATOM 815 C C . PHE A 1 102 ? -6.492 8.015 12.593 1.00 94.88 102 PHE A C 1
ATOM 817 O O . PHE A 1 102 ? -7.234 7.465 13.401 1.00 94.88 102 PHE A O 1
ATOM 824 N N . SER A 1 103 ? -6.797 8.115 11.299 1.00 93.88 103 SER A N 1
ATOM 825 C CA . SER A 1 103 ? -7.917 7.397 10.696 1.00 93.88 103 SER A CA 1
ATOM 826 C C . SER A 1 103 ? -7.509 5.979 10.294 1.00 93.88 103 SER A C 1
ATOM 828 O O . SER A 1 103 ? -6.320 5.669 10.155 1.00 93.88 103 SER A O 1
ATOM 830 N N . VAL A 1 104 ? -8.504 5.125 10.054 1.00 92.44 104 VAL A N 1
ATOM 831 C CA . VAL A 1 104 ? -8.288 3.740 9.620 1.00 92.44 104 VAL A CA 1
ATOM 832 C C . VAL A 1 104 ? -7.541 3.669 8.277 1.00 92.44 104 VAL A C 1
ATOM 834 O O . VAL A 1 104 ? -6.698 2.797 8.075 1.00 92.44 104 VAL A O 1
ATOM 837 N N . GLU A 1 105 ? -7.758 4.633 7.376 1.00 92.19 105 GLU A N 1
ATOM 838 C CA . GLU A 1 105 ? -7.048 4.717 6.095 1.00 92.19 105 GLU A CA 1
ATOM 839 C C . GLU A 1 105 ? -5.557 5.008 6.293 1.00 92.19 105 GLU A C 1
ATOM 841 O O . GLU A 1 105 ? -4.707 4.416 5.627 1.00 92.19 105 GLU A O 1
ATOM 846 N N . PHE A 1 106 ? -5.217 5.898 7.230 1.00 92.69 106 PHE A N 1
ATOM 847 C CA . PHE A 1 106 ? -3.818 6.188 7.538 1.00 92.6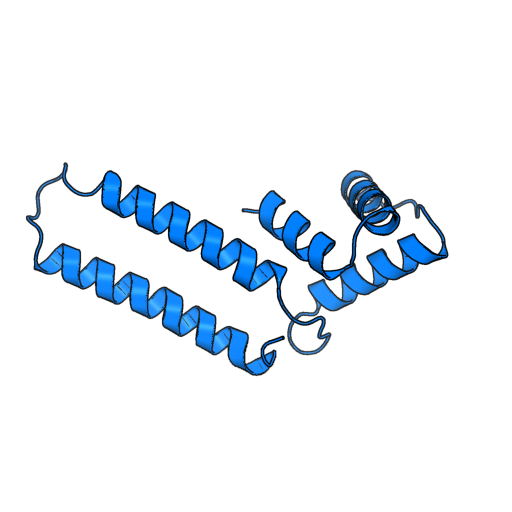9 106 PHE A CA 1
ATOM 848 C C . PHE A 1 106 ? -3.141 5.007 8.237 1.00 92.69 106 PHE A C 1
ATOM 850 O O . PHE A 1 106 ? -1.980 4.711 7.956 1.00 92.69 106 PHE A O 1
ATOM 857 N N . PHE A 1 107 ? -3.872 4.291 9.092 1.00 94.50 107 PHE A N 1
ATOM 858 C CA . PHE A 1 107 ? -3.409 3.037 9.675 1.00 94.50 107 PHE A CA 1
ATOM 859 C C . PHE A 1 107 ? -3.042 2.011 8.591 1.00 94.50 107 PHE A C 1
ATOM 861 O O . PHE A 1 107 ? -1.935 1.474 8.625 1.00 94.50 107 PHE A O 1
ATOM 868 N N . PHE A 1 108 ? -3.885 1.809 7.573 1.00 93.81 108 PHE A N 1
ATOM 869 C CA . PHE A 1 108 ? -3.558 0.912 6.458 1.00 93.81 108 PHE A CA 1
ATOM 870 C C . PHE A 1 108 ? -2.350 1.365 5.646 1.00 93.81 108 PHE A C 1
ATOM 872 O O . PHE A 1 108 ? -1.514 0.535 5.270 1.00 93.81 108 PHE A O 1
ATOM 879 N N . 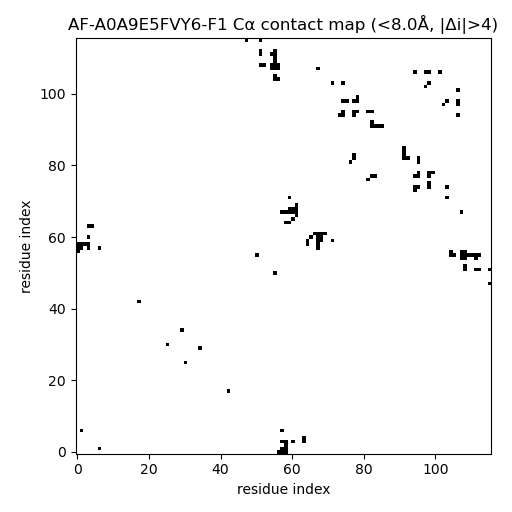LEU A 1 109 ? -2.224 2.668 5.397 1.00 93.12 109 LEU A N 1
ATOM 880 C CA . LEU A 1 109 ? -1.061 3.225 4.714 1.00 93.12 109 LEU A CA 1
ATOM 881 C C . LEU A 1 109 ? 0.226 2.980 5.513 1.00 93.12 109 LEU A C 1
ATOM 883 O O . LEU A 1 109 ? 1.227 2.551 4.941 1.00 93.12 109 LEU A O 1
ATOM 887 N N . ALA A 1 110 ? 0.189 3.184 6.829 1.00 93.31 110 ALA A N 1
ATOM 888 C CA . ALA A 1 110 ? 1.324 2.953 7.712 1.00 93.31 110 ALA A CA 1
ATOM 889 C C . ALA A 1 110 ? 1.685 1.464 7.826 1.00 93.31 110 ALA A C 1
ATOM 891 O O . ALA A 1 110 ? 2.859 1.118 7.715 1.00 93.31 110 ALA A O 1
ATOM 892 N N . CYS A 1 111 ? 0.701 0.573 7.976 1.00 92.38 111 CYS A N 1
ATOM 893 C CA . CYS A 1 111 ? 0.931 -0.874 7.964 1.00 92.38 111 CYS A CA 1
ATOM 894 C C . CYS A 1 111 ? 1.577 -1.329 6.656 1.00 92.38 111 CYS A C 1
ATOM 896 O O . CYS A 1 111 ? 2.534 -2.098 6.672 1.00 92.38 111 CYS A O 1
ATOM 898 N N . THR A 1 112 ? 1.094 -0.812 5.528 1.00 92.62 112 THR A N 1
ATOM 899 C CA . THR A 1 112 ? 1.667 -1.123 4.217 1.00 92.62 112 THR A CA 1
ATOM 900 C C . THR A 1 112 ? 3.104 -0.611 4.103 1.00 92.62 112 THR A C 1
ATOM 902 O O . THR A 1 112 ? 3.972 -1.334 3.624 1.00 92.62 112 THR A O 1
ATOM 905 N N . ALA A 1 113 ? 3.373 0.613 4.560 1.00 92.81 113 ALA A N 1
ATOM 906 C CA . ALA A 1 113 ? 4.708 1.203 4.522 1.00 92.81 113 ALA A CA 1
ATOM 907 C C . ALA A 1 113 ? 5.716 0.497 5.443 1.00 92.81 113 ALA A C 1
ATOM 909 O O . ALA A 1 113 ? 6.901 0.508 5.144 1.00 92.81 113 ALA A O 1
ATOM 910 N N . LEU A 1 114 ? 5.267 -0.105 6.549 1.00 91.69 114 LEU A N 1
ATOM 911 C CA . LEU A 1 114 ? 6.119 -0.918 7.426 1.00 91.69 114 LEU A CA 1
ATOM 912 C C . LEU A 1 114 ? 6.407 -2.312 6.856 1.00 91.69 114 LEU A C 1
ATOM 914 O O . LEU A 1 114 ? 7.396 -2.931 7.238 1.00 91.69 114 LEU A O 1
ATOM 918 N N . TYR A 1 115 ? 5.520 -2.823 6.002 1.00 89.19 115 TYR A N 1
ATOM 919 C CA . TYR A 1 115 ? 5.647 -4.150 5.405 1.00 89.19 115 TYR A CA 1
ATOM 920 C C . TYR A 1 115 ? 6.598 -4.181 4.196 1.00 89.19 115 TYR A C 1
ATOM 922 O O . TYR A 1 115 ? 7.272 -5.188 3.985 1.00 89.19 115 TYR A O 1
ATOM 930 N N . ILE A 1 116 ? 6.609 -3.108 3.395 1.00 87.81 116 ILE A N 1
ATOM 931 C CA . ILE A 1 116 ? 7.425 -2.939 2.174 1.00 87.81 116 ILE A CA 1
ATOM 932 C C . ILE A 1 116 ? 8.848 -2.502 2.524 1.00 87.81 116 ILE A C 1
ATOM 934 O O . ILE A 1 116 ? 9.787 -3.091 1.941 1.00 87.81 116 ILE A O 1
#

Radius of gyration: 18.8 Å; Cα contacts (8 Å, |Δi|>4): 81; chains: 1; bounding box: 43×23×52 Å

pLDDT: mean 86.86, std 9.87, range [52.38, 95.69]

Solvent-accessible surface area (backbone atoms only — not comparable to full-atom values): 6640 Å² total; per-residue (Å²): 127,72,61,71,82,51,50,63,57,55,53,51,54,50,55,50,48,54,50,53,52,52,49,50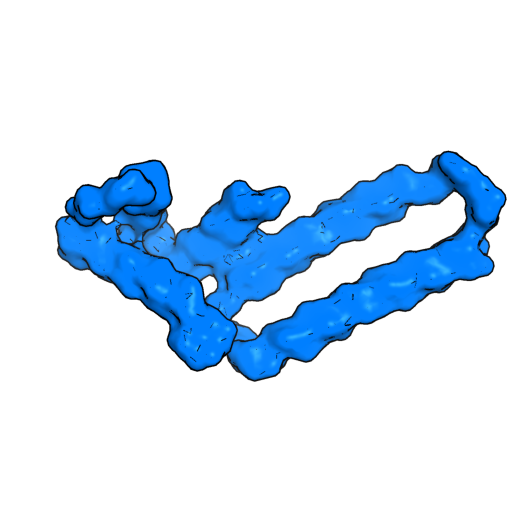,48,55,76,76,41,78,97,55,102,79,78,50,67,68,57,52,51,51,51,49,53,52,47,51,53,48,48,28,54,60,61,15,60,52,62,77,28,68,88,85,32,50,65,47,34,54,53,47,51,54,31,54,46,20,58,76,73,42,87,64,96,45,97,54,48,70,60,42,50,50,40,34,57,38,36,74,78,49,53,71,58,54,45,39,30,51,55,37,56,74,72,108